Protein AF-A0A383A7D7-F1 (afdb_monomer_lite)

Foldseek 3Di:
DDDDDDDDDDQDPVNVVVVVPPPDPDPCPPDFQWEQEPVRFIHGNNHTDPDPVVLVVQVVQWDQDPPRWIWRDDPVDIGTYHYPDDNWDFPDWDWDDDDPPIDIDTDTD

Structure (mmCIF, N/CA/C/O backbone):
data_AF-A0A383A7D7-F1
#
_entry.id   AF-A0A383A7D7-F1
#
loop_
_atom_site.group_PDB
_atom_site.id
_atom_site.type_symbol
_atom_site.label_atom_id
_atom_site.label_alt_id
_atom_site.label_comp_id
_atom_site.label_asym_id
_atom_site.label_entity_id
_atom_site.label_seq_id
_atom_site.pdbx_PDB_ins_code
_atom_site.Cartn_x
_atom_site.Cartn_y
_atom_site.Cartn_z
_atom_site.occupancy
_atom_site.B_iso_or_equiv
_atom_site.auth_seq_id
_atom_site.auth_comp_id
_atom_site.auth_asym_id
_atom_site.auth_atom_id
_atom_site.pdbx_PDB_model_num
ATOM 1 N N . MET A 1 1 ? 6.196 -4.666 -61.248 1.00 40.75 1 MET A N 1
ATOM 2 C CA . MET A 1 1 ? 7.579 -4.146 -61.281 1.00 40.75 1 MET A CA 1
ATOM 3 C C . MET A 1 1 ? 7.993 -3.837 -59.853 1.00 40.75 1 MET A C 1
ATOM 5 O O . MET A 1 1 ? 7.434 -2.926 -59.263 1.00 40.75 1 MET A O 1
ATOM 9 N N . LYS A 1 2 ? 8.850 -4.667 -59.250 1.00 35.56 2 LYS A N 1
ATOM 10 C CA . LYS A 1 2 ? 9.381 -4.435 -57.899 1.00 35.56 2 LYS A CA 1
ATOM 11 C C . LYS A 1 2 ? 10.715 -3.704 -58.057 1.00 35.56 2 LYS A C 1
ATOM 13 O O . LYS A 1 2 ? 11.630 -4.269 -58.647 1.00 35.56 2 LYS A O 1
ATOM 18 N N . SER A 1 3 ? 10.793 -2.459 -57.593 1.00 38.41 3 SER A N 1
ATOM 19 C CA . SER A 1 3 ? 12.047 -1.703 -57.539 1.00 38.41 3 SER A CA 1
ATOM 20 C C . SER A 1 3 ? 12.947 -2.318 -56.474 1.00 38.41 3 SER A C 1
ATOM 22 O O . SER A 1 3 ? 12.585 -2.385 -55.302 1.00 38.41 3 SER A O 1
ATOM 24 N N . ILE A 1 4 ? 14.097 -2.818 -56.906 1.00 38.47 4 ILE A N 1
ATOM 25 C CA . ILE A 1 4 ? 15.122 -3.419 -56.058 1.00 38.47 4 ILE A CA 1
ATOM 26 C C . ILE A 1 4 ? 16.013 -2.266 -55.587 1.00 38.47 4 ILE A C 1
ATOM 28 O O . ILE A 1 4 ? 16.635 -1.598 -56.410 1.00 38.47 4 ILE A O 1
ATOM 32 N N . SER A 1 5 ? 16.016 -1.990 -54.282 1.00 50.19 5 SER A N 1
ATOM 33 C CA . SER A 1 5 ? 16.913 -1.010 -53.662 1.00 50.19 5 SER A CA 1
ATOM 34 C C . SER A 1 5 ? 18.366 -1.452 -53.863 1.00 50.19 5 SER A C 1
ATOM 36 O O . SER A 1 5 ? 18.737 -2.563 -53.484 1.00 50.19 5 SER A O 1
ATOM 38 N N . SER A 1 6 ? 19.179 -0.610 -54.498 1.00 45.22 6 SER A N 1
ATOM 39 C CA . SER A 1 6 ? 20.602 -0.857 -54.724 1.00 45.22 6 SER A CA 1
ATOM 40 C C .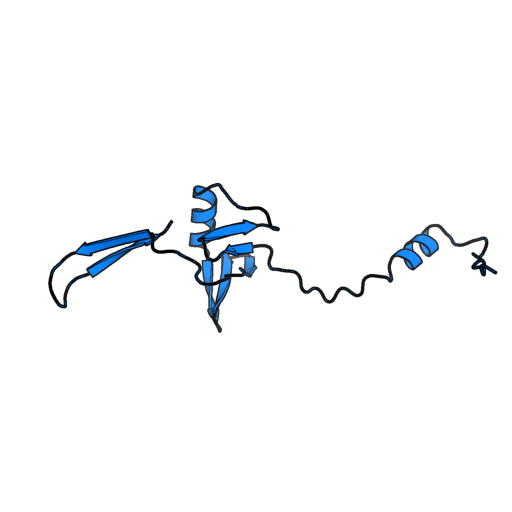 SER A 1 6 ? 21.386 -0.656 -53.421 1.00 45.22 6 SER A C 1
ATOM 42 O O . SER A 1 6 ? 21.710 0.478 -53.065 1.00 45.22 6 SER A O 1
ATOM 44 N N . GLY A 1 7 ? 21.697 -1.742 -52.711 1.00 44.31 7 GLY A N 1
ATOM 45 C CA . GLY A 1 7 ? 22.687 -1.721 -51.629 1.00 44.31 7 GLY A CA 1
ATOM 46 C C . GLY A 1 7 ? 24.085 -1.446 -52.192 1.00 44.31 7 GLY A C 1
ATOM 47 O O . GLY A 1 7 ? 24.448 -2.001 -53.233 1.00 44.31 7 GLY A O 1
ATOM 48 N N . ARG A 1 8 ? 24.859 -0.556 -51.557 1.00 53.62 8 ARG A N 1
ATOM 49 C CA . ARG A 1 8 ? 26.232 -0.254 -51.992 1.00 53.62 8 ARG A CA 1
ATOM 50 C C . ARG A 1 8 ? 27.200 -1.347 -51.514 1.00 53.62 8 ARG A C 1
ATOM 52 O O . ARG A 1 8 ? 26.982 -1.922 -50.454 1.00 53.62 8 ARG A O 1
ATOM 59 N N . PRO A 1 9 ? 28.281 -1.648 -52.258 1.00 47.97 9 PRO A N 1
ATOM 60 C CA . PRO A 1 9 ? 29.000 -2.914 -52.096 1.00 47.97 9 PRO A CA 1
ATOM 61 C C . PRO A 1 9 ? 30.047 -2.943 -50.969 1.00 47.97 9 PRO A C 1
ATOM 63 O O . PRO A 1 9 ? 30.804 -3.904 -50.906 1.00 47.97 9 PRO A O 1
ATOM 66 N N . TYR A 1 10 ? 30.130 -1.923 -50.106 1.00 46.81 10 TYR A N 1
ATOM 67 C CA . TYR A 1 10 ? 31.206 -1.802 -49.109 1.00 46.81 10 TYR A CA 1
ATOM 68 C C . TYR A 1 10 ? 30.787 -1.079 -47.822 1.00 46.81 10 TYR A C 1
ATOM 70 O O . TYR A 1 10 ? 31.591 -0.344 -47.253 1.00 46.81 10 TYR A O 1
ATOM 78 N N . ASP A 1 11 ? 29.560 -1.282 -47.341 1.00 50.88 11 ASP A N 1
ATOM 79 C CA . ASP A 1 11 ? 29.222 -0.808 -45.996 1.00 50.88 11 ASP A CA 1
ATOM 80 C C . ASP A 1 11 ? 30.038 -1.613 -44.973 1.00 50.88 11 ASP A C 1
ATOM 82 O O . ASP A 1 11 ? 30.007 -2.848 -44.932 1.00 50.88 11 ASP A O 1
ATOM 86 N N . THR A 1 12 ? 30.833 -0.913 -44.169 1.00 56.34 12 THR A N 1
ATOM 87 C CA . THR A 1 12 ? 31.665 -1.552 -43.143 1.00 56.34 12 THR A CA 1
ATOM 88 C C . THR A 1 12 ? 30.786 -2.155 -42.037 1.00 56.34 12 THR A C 1
ATOM 90 O O . THR A 1 12 ? 29.688 -1.651 -41.796 1.00 56.34 12 THR A O 1
ATOM 93 N N . PRO A 1 13 ? 31.238 -3.176 -41.269 1.00 57.97 13 PRO A N 1
ATOM 94 C CA . PRO A 1 13 ? 30.428 -3.754 -40.185 1.00 57.97 13 PRO A CA 1
ATOM 95 C C . PRO A 1 13 ? 29.911 -2.727 -39.161 1.00 57.97 13 PRO A C 1
ATOM 97 O O . PRO A 1 13 ? 28.924 -2.977 -38.476 1.00 57.97 13 PRO A O 1
ATOM 100 N N . LYS A 1 14 ? 30.566 -1.561 -39.062 1.00 51.28 14 LYS A N 1
ATOM 101 C CA . LYS A 1 14 ? 30.154 -0.438 -38.213 1.00 51.28 14 LYS A CA 1
ATOM 102 C C . LYS A 1 14 ? 29.077 0.446 -38.856 1.00 51.28 14 LYS A C 1
ATOM 104 O O . LYS A 1 14 ? 28.237 0.956 -38.128 1.00 51.28 14 LYS A O 1
ATOM 109 N N . GLU A 1 15 ? 29.058 0.606 -40.179 1.00 52.41 15 GLU A N 1
ATOM 110 C CA . GLU A 1 15 ? 28.019 1.375 -40.887 1.00 52.41 15 GLU A CA 1
ATOM 111 C C . GLU A 1 15 ? 26.687 0.627 -40.929 1.00 52.41 15 GLU A C 1
ATOM 113 O O . GLU A 1 15 ? 25.664 1.217 -40.599 1.00 52.41 15 GLU A O 1
ATOM 118 N N . ILE A 1 16 ? 26.701 -0.688 -41.178 1.00 54.03 16 ILE A N 1
ATOM 119 C CA . ILE A 1 16 ? 25.490 -1.530 -41.116 1.00 54.03 16 ILE A CA 1
ATOM 120 C C . ILE A 1 16 ? 24.892 -1.507 -39.693 1.00 54.03 16 ILE A C 1
ATOM 122 O O . ILE A 1 16 ? 23.675 -1.469 -39.512 1.00 54.03 16 ILE A O 1
ATOM 126 N N . ALA A 1 17 ? 25.756 -1.466 -38.670 1.00 53.31 17 ALA A N 1
ATOM 127 C CA . ALA A 1 17 ? 25.356 -1.355 -37.268 1.00 53.31 17 ALA A CA 1
ATOM 128 C C . ALA A 1 17 ? 24.820 0.038 -36.885 1.00 53.31 17 ALA A C 1
ATOM 130 O O . ALA A 1 17 ? 24.039 0.143 -35.938 1.00 53.31 17 ALA A O 1
ATOM 131 N N . ASN A 1 18 ? 25.215 1.092 -37.606 1.00 50.72 18 ASN A N 1
ATOM 132 C CA . ASN A 1 18 ? 24.744 2.457 -37.371 1.00 50.72 18 ASN A CA 1
ATOM 133 C C . ASN A 1 18 ? 23.433 2.743 -38.121 1.00 50.72 18 ASN A C 1
ATOM 135 O O . ASN A 1 18 ? 22.541 3.360 -37.550 1.00 50.72 18 ASN A O 1
ATOM 139 N N . THR A 1 19 ? 23.245 2.214 -39.336 1.00 46.19 19 THR A N 1
ATOM 140 C CA . THR A 1 19 ? 21.976 2.346 -40.081 1.00 46.19 19 THR A CA 1
ATOM 141 C C . THR A 1 19 ? 20.824 1.578 -39.419 1.00 46.19 19 THR A C 1
ATOM 143 O O . THR A 1 19 ? 19.670 1.981 -39.529 1.00 46.19 19 THR A O 1
ATOM 146 N N . ALA A 1 20 ? 21.117 0.512 -38.666 1.00 48.66 20 ALA A N 1
ATOM 147 C CA . ALA A 1 20 ? 20.124 -0.219 -37.875 1.00 48.66 20 ALA A CA 1
ATOM 148 C C . ALA A 1 20 ? 19.767 0.448 -36.527 1.00 48.66 20 ALA A C 1
ATOM 150 O O . ALA A 1 20 ? 18.874 -0.035 -35.836 1.00 48.66 20 ALA A O 1
ATOM 151 N N . ARG A 1 21 ? 20.454 1.531 -36.129 1.00 48.78 21 ARG A N 1
ATOM 152 C CA . ARG A 1 21 ? 20.291 2.171 -34.808 1.00 48.78 21 ARG A CA 1
ATOM 153 C C . ARG A 1 21 ? 19.498 3.477 -34.805 1.00 48.78 21 ARG A C 1
ATOM 155 O O . ARG A 1 21 ? 19.271 4.031 -33.737 1.00 48.78 21 ARG A O 1
ATOM 162 N N . GLU A 1 22 ? 19.010 3.933 -35.952 1.00 50.16 22 GLU A N 1
ATOM 163 C CA . GLU A 1 22 ? 18.240 5.184 -36.067 1.00 50.16 22 GLU A CA 1
ATOM 164 C C . GLU A 1 22 ? 16.755 4.934 -36.381 1.00 50.16 22 GLU A C 1
ATOM 166 O O . GLU A 1 22 ? 16.119 5.655 -37.147 1.00 50.16 22 GLU A O 1
ATOM 171 N N . GLN A 1 23 ? 16.186 3.890 -35.775 1.00 55.81 23 GLN A N 1
ATOM 172 C CA . GLN A 1 23 ? 14.748 3.602 -35.775 1.00 55.81 23 GLN A CA 1
ATOM 173 C C . GLN A 1 23 ? 14.269 3.270 -34.351 1.00 55.81 23 GLN A C 1
ATOM 175 O O . GLN A 1 23 ? 13.629 2.253 -34.140 1.00 55.81 23 GLN A O 1
ATOM 180 N N . GLU A 1 24 ? 14.549 4.125 -33.366 1.00 45.75 24 GLU A N 1
ATOM 181 C CA . GLU A 1 24 ? 13.735 4.189 -32.142 1.00 45.75 24 GLU A CA 1
ATOM 182 C C . GLU A 1 24 ? 13.516 5.652 -31.753 1.00 45.75 24 GLU A C 1
ATOM 184 O O . GLU A 1 24 ? 14.129 6.205 -30.843 1.00 45.75 24 GLU A O 1
ATOM 189 N N . GLY A 1 25 ? 12.588 6.300 -32.454 1.00 49.41 25 GLY A N 1
ATOM 190 C CA . GLY A 1 25 ? 11.799 7.332 -31.803 1.00 49.41 25 GLY A CA 1
ATOM 191 C C . GLY A 1 25 ? 10.916 6.645 -30.769 1.00 49.41 25 GLY A C 1
ATOM 192 O O . GLY A 1 25 ? 9.801 6.259 -31.097 1.00 49.41 25 GLY A O 1
ATOM 193 N N . ASN A 1 26 ? 11.405 6.454 -29.546 1.00 49.56 26 ASN A N 1
ATOM 194 C CA . ASN A 1 26 ? 10.540 6.073 -28.440 1.00 49.56 26 ASN A CA 1
ATOM 195 C C . ASN A 1 26 ? 10.437 7.269 -27.503 1.00 49.56 26 ASN A C 1
ATOM 197 O O . ASN A 1 26 ? 11.309 7.513 -26.670 1.00 49.56 26 ASN A O 1
ATOM 201 N N . SER A 1 27 ? 9.369 8.051 -27.660 1.00 48.28 27 SER A N 1
ATOM 202 C CA . SER A 1 27 ? 8.839 8.823 -26.543 1.00 48.28 27 SER A CA 1
ATOM 203 C C . SER A 1 27 ? 8.647 7.820 -25.413 1.00 48.28 27 SER A C 1
ATOM 205 O O . SER A 1 27 ? 7.716 7.024 -25.477 1.00 48.28 27 SER A O 1
ATOM 207 N N . SER A 1 28 ? 9.576 7.772 -24.455 1.00 48.69 28 SER 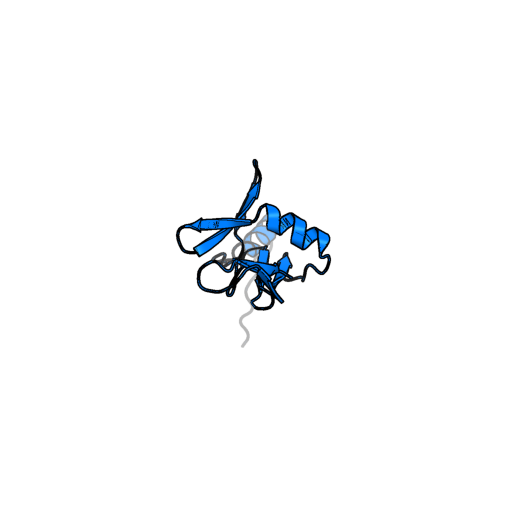A N 1
ATOM 208 C CA . SER A 1 28 ? 9.574 6.783 -23.383 1.00 48.69 28 SER A CA 1
ATOM 209 C C . SER A 1 28 ? 8.403 7.074 -22.450 1.00 48.69 28 SER A C 1
ATOM 211 O O . SER A 1 28 ? 8.545 7.662 -21.380 1.00 48.69 28 SER A O 1
ATOM 213 N N . ASN A 1 29 ? 7.218 6.671 -22.885 1.00 53.91 29 ASN A N 1
ATOM 214 C CA . ASN A 1 29 ? 6.054 6.445 -22.059 1.00 53.91 29 ASN A CA 1
ATOM 215 C C . ASN A 1 29 ? 6.293 5.127 -21.302 1.00 53.91 29 ASN A C 1
ATOM 217 O O . ASN A 1 29 ? 5.553 4.160 -21.464 1.00 53.91 29 ASN A O 1
ATOM 221 N N . THR A 1 30 ? 7.426 5.046 -20.594 1.00 61.72 30 THR A N 1
ATOM 222 C CA . THR A 1 30 ? 7.827 3.862 -19.841 1.00 61.72 30 THR A CA 1
ATOM 223 C C . THR A 1 30 ? 6.933 3.816 -18.618 1.00 61.72 30 THR A C 1
ATOM 225 O O . THR A 1 30 ? 7.020 4.679 -17.747 1.00 61.72 30 THR A O 1
ATOM 228 N N . GLU A 1 31 ? 6.027 2.844 -18.596 1.00 68.94 31 GLU A N 1
ATOM 229 C CA . GLU A 1 31 ? 5.223 2.547 -17.418 1.00 68.94 31 GLU A CA 1
ATOM 230 C C . GLU A 1 31 ? 6.161 2.328 -16.215 1.00 68.94 31 GLU A C 1
ATOM 232 O O . GLU A 1 31 ? 7.195 1.674 -16.383 1.00 68.94 31 GLU A O 1
ATOM 237 N N . PRO A 1 32 ? 5.860 2.884 -15.026 1.00 79.75 32 PRO A N 1
ATOM 238 C CA . PRO A 1 32 ? 6.709 2.707 -13.855 1.00 79.75 32 PRO A CA 1
ATOM 239 C C . PRO A 1 32 ? 6.946 1.227 -13.558 1.00 79.75 32 PRO A C 1
ATOM 241 O O . PRO A 1 32 ? 6.016 0.421 -13.618 1.00 79.75 32 PRO A O 1
ATOM 244 N N . ASP A 1 33 ? 8.177 0.878 -13.179 1.00 91.94 33 ASP A N 1
ATOM 245 C CA . ASP A 1 33 ? 8.540 -0.512 -12.892 1.00 91.94 33 ASP A CA 1
ATOM 246 C C . ASP A 1 33 ? 7.664 -1.116 -11.793 1.00 91.94 33 ASP A C 1
ATOM 248 O O . ASP A 1 33 ? 7.342 -2.302 -11.851 1.00 91.94 33 ASP A O 1
ATOM 252 N N . PHE A 1 34 ? 7.253 -0.297 -10.818 1.00 97.25 34 PHE A N 1
ATOM 253 C CA . PHE A 1 34 ? 6.313 -0.668 -9.769 1.00 97.25 34 PHE A CA 1
ATOM 254 C C . PHE A 1 34 ? 4.897 -0.173 -10.069 1.00 97.25 34 PHE A C 1
ATOM 256 O O . PHE A 1 34 ? 4.667 1.019 -10.288 1.00 97.25 34 PHE A O 1
ATOM 263 N N . ARG A 1 35 ? 3.925 -1.082 -9.949 1.00 97.62 35 ARG A N 1
ATOM 264 C CA . ARG A 1 35 ? 2.492 -0.763 -10.014 1.00 97.62 35 ARG A CA 1
ATOM 265 C C . ARG A 1 35 ? 1.718 -1.442 -8.888 1.00 97.62 35 ARG A C 1
ATOM 267 O O . ARG A 1 35 ? 1.947 -2.614 -8.603 1.00 97.62 35 ARG A O 1
ATOM 274 N N . ILE A 1 36 ? 0.776 -0.724 -8.285 1.00 97.81 36 ILE A N 1
ATOM 275 C CA . ILE A 1 36 ? -0.233 -1.256 -7.364 1.00 97.81 36 ILE A CA 1
ATOM 276 C C . ILE A 1 36 ? -1.579 -1.209 -8.087 1.00 97.81 36 ILE A C 1
ATOM 278 O O . ILE A 1 36 ? -2.098 -0.130 -8.390 1.00 97.81 36 ILE A O 1
ATOM 282 N N . ALA A 1 37 ? -2.121 -2.386 -8.393 1.00 97.50 37 ALA A N 1
ATOM 283 C CA . ALA A 1 37 ? -3.435 -2.515 -9.007 1.00 97.50 37 ALA A CA 1
ATOM 284 C C . ALA A 1 37 ? -4.556 -2.165 -8.022 1.00 97.50 37 ALA A C 1
ATOM 286 O O . ALA A 1 37 ? -4.367 -2.211 -6.804 1.00 97.50 37 ALA A O 1
ATOM 287 N N . ARG A 1 38 ? -5.755 -1.882 -8.543 1.00 96.94 38 ARG A N 1
ATOM 288 C CA . ARG A 1 38 ? -6.950 -1.596 -7.726 1.00 96.94 38 ARG A CA 1
ATOM 289 C C . ARG A 1 38 ? -7.288 -2.698 -6.715 1.00 96.94 38 ARG A C 1
ATOM 291 O O . ARG A 1 38 ? -7.873 -2.401 -5.682 1.00 96.94 38 ARG A O 1
ATOM 298 N N . ASP A 1 39 ? -6.946 -3.952 -7.003 1.00 95.75 39 ASP A N 1
ATOM 299 C CA . ASP A 1 39 ? -7.164 -5.098 -6.108 1.00 95.75 39 ASP A CA 1
ATOM 300 C C . ASP A 1 39 ? -6.053 -5.281 -5.053 1.00 95.75 39 ASP A C 1
ATOM 302 O O . ASP A 1 39 ? -6.094 -6.226 -4.265 1.00 95.75 39 ASP A O 1
ATOM 306 N N . GLY A 1 40 ? -5.079 -4.365 -5.015 1.00 95.56 40 GLY A N 1
ATOM 307 C CA . GLY A 1 40 ? -3.970 -4.360 -4.067 1.00 95.56 40 GLY A CA 1
ATOM 308 C C . GLY A 1 40 ? -2.786 -5.219 -4.507 1.00 95.56 40 GLY A C 1
ATOM 309 O O . GLY A 1 40 ? -1.793 -5.294 -3.781 1.00 95.56 40 GLY A O 1
ATOM 310 N N . THR A 1 41 ? -2.848 -5.856 -5.680 1.00 96.44 41 THR A N 1
ATOM 311 C CA . THR A 1 41 ? -1.730 -6.634 -6.217 1.00 96.44 41 THR A CA 1
ATOM 312 C C . THR A 1 41 ? -0.584 -5.710 -6.615 1.00 96.44 41 THR A C 1
ATOM 314 O O . THR A 1 41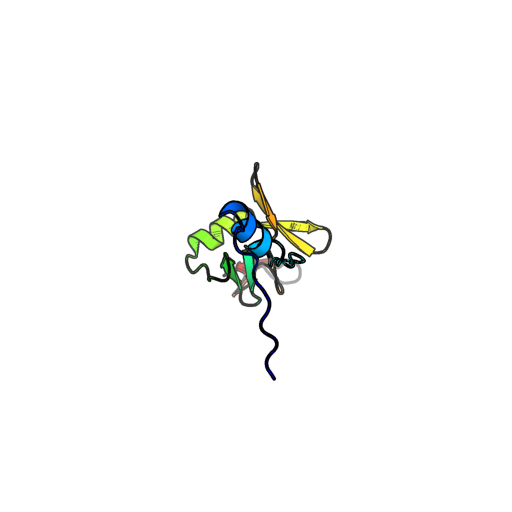 ? -0.752 -4.775 -7.398 1.00 96.44 41 THR A O 1
ATOM 317 N N . TRP A 1 42 ? 0.607 -6.006 -6.097 1.00 97.81 42 TRP A N 1
ATOM 318 C CA . TRP A 1 42 ? 1.841 -5.330 -6.481 1.00 97.81 42 TRP A CA 1
ATOM 319 C C . TRP A 1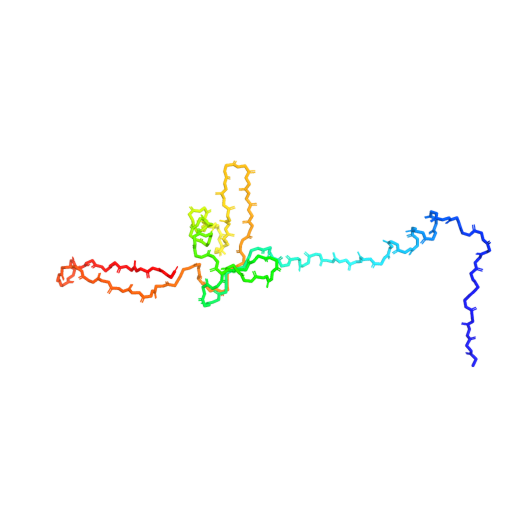 42 ? 2.460 -6.008 -7.698 1.00 97.81 42 TRP A C 1
ATOM 321 O O . TRP A 1 42 ? 2.561 -7.234 -7.744 1.00 97.81 42 TRP A O 1
ATOM 331 N N . PHE A 1 43 ? 2.930 -5.210 -8.646 1.00 97.50 43 PHE A N 1
ATOM 332 C CA . PHE A 1 43 ? 3.638 -5.651 -9.839 1.00 97.50 43 PHE A CA 1
ATOM 333 C C . PHE A 1 43 ? 5.027 -5.027 -9.880 1.00 97.50 43 PHE A C 1
ATOM 335 O O . PHE A 1 43 ? 5.195 -3.866 -9.507 1.00 97.50 43 PHE A O 1
ATOM 342 N N . TYR A 1 44 ? 5.994 -5.802 -10.364 1.00 96.19 44 TYR A N 1
ATOM 343 C CA . TYR A 1 44 ? 7.319 -5.324 -10.740 1.00 96.19 44 TYR A CA 1
ATOM 344 C C . TYR A 1 44 ? 7.637 -5.795 -12.161 1.00 96.19 44 TYR A C 1
ATOM 346 O O . TYR A 1 44 ? 7.545 -6.995 -12.437 1.00 96.19 44 TYR A O 1
ATOM 354 N N . HIS A 1 45 ? 7.925 -4.862 -13.073 1.00 94.25 45 HIS A N 1
ATOM 355 C CA . HIS A 1 45 ? 8.072 -5.120 -14.515 1.00 94.25 45 HIS A CA 1
ATOM 356 C C . HIS A 1 45 ? 6.939 -6.000 -15.084 1.00 94.25 45 HIS A C 1
ATOM 358 O O . HIS A 1 45 ? 7.167 -7.012 -15.750 1.00 94.25 45 HIS A O 1
ATOM 364 N N . GLY A 1 46 ? 5.692 -5.665 -14.740 1.00 93.19 46 GLY A N 1
ATOM 365 C CA . GLY A 1 46 ? 4.497 -6.379 -15.206 1.00 93.19 46 GLY A CA 1
ATOM 366 C C . GLY A 1 46 ? 4.248 -7.755 -14.571 1.00 93.19 46 GLY A C 1
ATOM 367 O O . GLY A 1 46 ? 3.189 -8.336 -14.799 1.00 93.19 46 GLY A O 1
ATOM 368 N N . SER A 1 47 ? 5.155 -8.270 -13.735 1.00 95.88 47 SER A N 1
ATOM 369 C CA . SER A 1 47 ? 4.976 -9.548 -13.031 1.00 95.88 47 SER A CA 1
ATOM 370 C C . SER A 1 47 ? 4.441 -9.339 -11.609 1.00 95.88 47 SER A C 1
ATOM 372 O O . SER A 1 47 ? 4.957 -8.475 -10.896 1.00 95.88 47 SER A O 1
ATOM 374 N N . PRO A 1 48 ? 3.442 -10.117 -11.148 1.00 97.38 48 PRO A N 1
ATOM 375 C CA . PRO A 1 48 ? 2.878 -9.949 -9.813 1.00 97.38 48 PRO A CA 1
ATOM 376 C C . PRO A 1 48 ? 3.848 -10.420 -8.720 1.00 97.38 48 PRO A C 1
ATOM 378 O O . PRO A 1 48 ? 4.436 -11.504 -8.792 1.00 97.38 48 PRO A O 1
ATOM 381 N N . ILE A 1 49 ? 3.967 -9.637 -7.651 1.00 96.94 49 ILE A N 1
ATOM 382 C CA . ILE A 1 49 ? 4.736 -9.985 -6.457 1.00 96.94 49 ILE A CA 1
ATOM 383 C C . ILE A 1 49 ? 3.833 -10.772 -5.501 1.00 96.94 49 ILE A C 1
ATOM 385 O O . ILE A 1 49 ? 3.092 -10.211 -4.700 1.00 96.94 49 ILE A O 1
ATOM 389 N N . LEU A 1 50 ? 3.931 -12.102 -5.539 1.00 94.38 50 LEU A N 1
ATOM 390 C CA . LEU A 1 50 ? 3.092 -12.991 -4.715 1.00 94.38 50 LEU A CA 1
ATOM 391 C C . LEU A 1 50 ? 3.587 -13.148 -3.264 1.00 94.38 50 LEU A C 1
ATOM 393 O O . LEU A 1 50 ? 2.877 -13.657 -2.394 1.00 94.38 50 LEU A O 1
ATOM 397 N N . ARG A 1 51 ? 4.830 -12.743 -2.979 1.00 96.56 51 ARG A N 1
ATOM 398 C CA . ARG A 1 51 ? 5.434 -12.885 -1.647 1.00 96.56 51 ARG A CA 1
ATOM 399 C C . ARG A 1 51 ? 4.966 -11.756 -0.734 1.00 96.56 51 ARG A C 1
ATOM 401 O O . ARG A 1 51 ? 5.527 -10.664 -0.760 1.00 96.56 51 ARG A O 1
ATOM 408 N N . LYS A 1 52 ? 4.006 -12.053 0.146 1.00 93.38 52 LYS A N 1
ATOM 409 C CA . LYS A 1 52 ? 3.455 -11.086 1.114 1.00 93.38 52 LYS A CA 1
ATOM 410 C C . LYS A 1 52 ? 4.513 -10.372 1.960 1.00 93.38 52 LYS A C 1
ATOM 412 O O . LYS A 1 52 ? 4.384 -9.183 2.216 1.00 93.38 52 LYS A O 1
ATOM 417 N N . SER A 1 53 ? 5.573 -11.065 2.381 1.00 96.75 53 SER A N 1
ATOM 418 C CA . SER A 1 53 ? 6.665 -10.439 3.141 1.00 96.75 53 SER A CA 1
ATOM 419 C C . SER A 1 53 ? 7.401 -9.361 2.342 1.00 96.75 53 SER A C 1
ATOM 421 O O . SER A 1 53 ? 7.808 -8.357 2.918 1.00 96.75 53 SER A O 1
ATOM 423 N N . LEU A 1 54 ? 7.531 -9.541 1.026 1.00 96.19 54 LEU A N 1
ATOM 424 C CA . LEU A 1 54 ? 8.176 -8.578 0.140 1.00 96.19 54 LEU A CA 1
ATOM 425 C C . LEU A 1 54 ? 7.266 -7.374 -0.134 1.00 96.19 54 LEU A C 1
ATOM 427 O O . LEU A 1 54 ? 7.720 -6.240 -0.035 1.00 96.19 54 LEU A O 1
ATOM 431 N N . VAL A 1 55 ? 5.971 -7.609 -0.373 1.00 96.31 55 VAL A N 1
ATOM 432 C CA . VAL A 1 55 ? 4.964 -6.533 -0.452 1.00 96.31 55 VAL A CA 1
ATOM 433 C C . VAL A 1 55 ? 4.972 -5.698 0.829 1.00 96.31 55 VAL A C 1
ATOM 435 O O . VAL A 1 55 ? 5.049 -4.472 0.781 1.00 96.31 55 VAL A O 1
ATOM 438 N N . LYS A 1 56 ? 4.991 -6.363 1.992 1.00 96.06 56 LYS A N 1
ATOM 439 C CA . LYS A 1 56 ? 5.068 -5.691 3.290 1.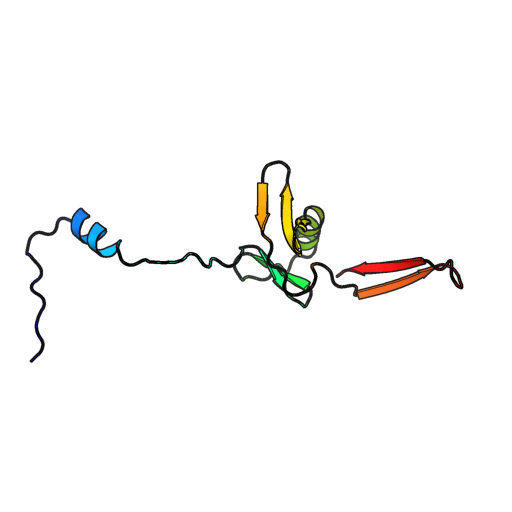00 96.06 56 LYS A CA 1
ATOM 440 C C . LYS A 1 56 ? 6.347 -4.868 3.426 1.00 96.06 56 LYS A C 1
ATOM 442 O O . LYS A 1 56 ? 6.263 -3.734 3.882 1.00 96.06 56 LYS A O 1
ATOM 447 N N . LEU A 1 57 ? 7.502 -5.388 3.004 1.00 96.69 57 LEU A N 1
ATOM 448 C CA . LEU A 1 57 ? 8.755 -4.628 3.010 1.00 96.69 57 LEU A CA 1
ATOM 449 C C . LEU A 1 57 ? 8.629 -3.338 2.188 1.00 96.69 57 LEU A C 1
ATOM 451 O O . LEU A 1 57 ? 8.861 -2.259 2.731 1.00 96.69 57 LEU A O 1
ATOM 455 N N . TYR A 1 58 ? 8.202 -3.427 0.926 1.00 96.88 58 TYR A N 1
ATOM 456 C CA . TYR A 1 58 ? 8.060 -2.245 0.070 1.00 96.88 58 TYR A CA 1
ATOM 457 C C . TYR A 1 58 ? 7.028 -1.252 0.606 1.00 96.88 58 TYR A C 1
ATOM 459 O O . TYR A 1 58 ? 7.262 -0.046 0.579 1.00 96.88 58 TYR A O 1
ATOM 467 N N . SER A 1 59 ? 5.933 -1.737 1.194 1.00 96.81 59 SER A N 1
ATOM 468 C CA . SER A 1 59 ? 4.932 -0.860 1.805 1.00 96.81 59 SER A CA 1
ATOM 469 C C . SER A 1 59 ? 5.493 0.026 2.924 1.00 96.81 59 SER A C 1
ATOM 471 O O . SER A 1 59 ? 5.002 1.134 3.119 1.00 96.81 59 SER A O 1
ATOM 473 N N . THR A 1 60 ? 6.545 -0.413 3.632 1.00 97.19 60 THR A N 1
ATOM 474 C CA . THR A 1 60 ? 7.144 0.379 4.723 1.00 97.19 60 THR A CA 1
ATOM 475 C C . THR A 1 60 ? 7.870 1.631 4.231 1.00 97.19 60 THR A C 1
ATOM 477 O O . THR A 1 60 ? 7.988 2.609 4.972 1.00 97.19 60 THR A O 1
ATOM 480 N N . VAL A 1 61 ? 8.330 1.612 2.978 1.00 97.44 61 VAL A N 1
ATOM 481 C CA . VAL A 1 61 ? 9.058 2.712 2.336 1.00 97.44 61 VAL A CA 1
ATOM 482 C C . VAL A 1 61 ? 8.195 3.484 1.335 1.00 97.44 61 VAL A C 1
ATOM 484 O O . VAL A 1 61 ? 8.678 4.427 0.718 1.00 97.44 61 VAL A O 1
ATOM 487 N N . LEU A 1 62 ? 6.911 3.135 1.198 1.00 97.94 62 LEU A N 1
ATOM 488 C CA . LEU A 1 62 ? 5.978 3.841 0.327 1.00 97.94 62 LEU A CA 1
ATOM 489 C C . LEU A 1 62 ? 5.598 5.203 0.924 1.00 97.94 62 LEU A C 1
ATOM 491 O O . LEU A 1 62 ? 5.158 5.302 2.074 1.00 97.94 62 LEU A O 1
ATOM 495 N N . LYS A 1 63 ? 5.739 6.262 0.130 1.00 97.31 63 LYS A N 1
ATOM 496 C CA . LYS A 1 63 ? 5.421 7.646 0.493 1.00 97.31 63 LYS A CA 1
ATOM 497 C C . LYS A 1 63 ? 4.438 8.244 -0.503 1.00 97.31 63 LYS A C 1
ATOM 499 O O . LYS A 1 63 ? 4.577 8.067 -1.709 1.00 97.31 63 LYS A O 1
ATOM 504 N N . CYS A 1 64 ? 3.456 8.977 0.017 1.00 96.31 64 CYS A N 1
ATOM 505 C CA . CYS A 1 64 ? 2.585 9.829 -0.784 1.00 96.31 64 CYS A CA 1
ATOM 506 C C . CYS A 1 64 ? 3.264 11.194 -0.948 1.00 96.31 64 CYS A C 1
ATOM 508 O O . CYS A 1 64 ? 3.529 11.886 0.037 1.00 96.31 64 CYS A O 1
ATOM 510 N N . GLY A 1 65 ? 3.597 11.540 -2.186 1.00 92.25 65 GLY A N 1
ATOM 511 C CA . GLY A 1 65 ? 4.140 12.832 -2.572 1.00 92.25 65 GLY A CA 1
ATOM 512 C C . GLY A 1 65 ? 3.047 13.843 -2.925 1.00 92.25 65 GLY A C 1
ATOM 513 O O . GLY A 1 65 ? 1.853 13.633 -2.719 1.00 92.25 65 GLY A O 1
ATOM 514 N N . SER A 1 66 ? 3.459 14.971 -3.499 1.00 91.88 66 SER A N 1
ATOM 515 C CA . SER A 1 66 ? 2.528 15.995 -3.969 1.00 91.88 66 SER A CA 1
ATOM 516 C C . SER A 1 66 ? 1.736 15.534 -5.197 1.00 91.88 66 SER A C 1
ATOM 518 O O . SER A 1 66 ? 2.248 14.824 -6.067 1.00 91.88 66 SER A O 1
ATOM 520 N N . GLY A 1 67 ? 0.477 15.973 -5.270 1.00 90.81 67 GLY A N 1
ATOM 521 C CA . GLY A 1 67 ? -0.400 15.701 -6.412 1.00 90.81 67 GLY A CA 1
ATOM 522 C C . GLY A 1 67 ? -0.869 14.249 -6.521 1.00 90.81 67 GLY A C 1
ATOM 523 O O . GLY A 1 67 ? -1.210 13.824 -7.616 1.00 90.81 67 GLY A O 1
ATOM 524 N N . GLY A 1 68 ? -0.859 13.484 -5.422 1.00 90.25 68 GLY A N 1
ATOM 525 C CA . GLY A 1 68 ? -1.335 12.094 -5.411 1.00 90.25 68 GLY A CA 1
ATOM 526 C C . GLY A 1 68 ? -0.366 11.084 -6.031 1.00 90.25 68 GLY A C 1
ATOM 527 O O . GLY A 1 68 ? -0.768 9.968 -6.335 1.00 90.25 68 GLY A O 1
ATOM 528 N N . ARG A 1 69 ? 0.904 11.463 -6.226 1.00 94.94 69 ARG A N 1
ATOM 529 C CA . ARG A 1 69 ? 1.953 10.551 -6.702 1.00 94.94 69 ARG A CA 1
ATOM 530 C C . ARG A 1 69 ? 2.543 9.743 -5.559 1.00 94.94 69 ARG A C 1
ATOM 532 O O . ARG A 1 69 ? 2.694 10.265 -4.455 1.00 94.94 69 ARG A O 1
ATOM 539 N N . PHE A 1 70 ? 2.952 8.512 -5.837 1.00 97.50 70 PHE A N 1
ATOM 540 C CA . PHE A 1 70 ? 3.518 7.610 -4.840 1.00 97.50 70 PHE A CA 1
ATOM 541 C C . PHE A 1 70 ? 4.951 7.221 -5.186 1.00 97.50 70 PHE A C 1
ATOM 543 O O . PHE A 1 70 ? 5.312 7.119 -6.355 1.00 97.50 70 PHE A O 1
ATOM 550 N N . TRP A 1 71 ? 5.764 7.012 -4.154 1.00 97.56 71 TRP A N 1
ATOM 551 C CA . TRP A 1 71 ? 7.192 6.742 -4.293 1.00 97.56 71 TRP A CA 1
ATOM 552 C C . TRP A 1 71 ? 7.641 5.676 -3.300 1.00 97.56 71 TRP A C 1
ATOM 554 O O . TRP A 1 71 ? 7.260 5.741 -2.132 1.00 97.56 71 TRP A O 1
ATOM 564 N N . LEU A 1 72 ? 8.482 4.733 -3.724 1.00 97.69 72 LEU A N 1
ATOM 565 C CA . LEU A 1 72 ? 9.316 3.966 -2.798 1.00 97.69 72 LEU A CA 1
ATOM 566 C C . LEU A 1 72 ? 10.542 4.816 -2.475 1.00 97.69 72 LEU A C 1
ATOM 568 O O . LEU A 1 72 ? 11.325 5.130 -3.370 1.00 97.69 72 LEU A O 1
ATOM 572 N N . GLU A 1 73 ? 10.689 5.209 -1.212 1.00 97.44 73 GLU A N 1
ATOM 573 C CA . GLU A 1 73 ? 11.758 6.100 -0.761 1.00 97.44 73 GLU A CA 1
ATOM 574 C C . GLU A 1 73 ? 12.658 5.405 0.259 1.00 97.44 73 GLU A C 1
ATOM 576 O O . GLU A 1 73 ? 12.246 5.065 1.371 1.00 97.44 73 GLU A O 1
ATOM 581 N N . THR A 1 74 ? 13.924 5.246 -0.111 1.00 96.12 74 THR A N 1
ATOM 582 C CA . THR A 1 74 ? 15.008 4.848 0.790 1.00 96.12 74 THR A CA 1
ATOM 583 C C . THR A 1 74 ? 16.031 5.989 0.874 1.00 96.12 74 THR A C 1
ATOM 585 O O . THR A 1 74 ? 15.965 6.923 0.075 1.00 96.12 74 THR A O 1
ATOM 588 N N . PRO A 1 75 ? 17.000 5.967 1.810 1.00 96.56 75 PRO A N 1
ATOM 589 C CA . PRO A 1 75 ? 17.966 7.061 1.937 1.00 96.56 75 PRO A CA 1
ATOM 590 C C . PRO A 1 75 ? 18.766 7.378 0.665 1.00 96.56 75 PRO A C 1
ATOM 592 O O . PRO A 1 75 ? 19.255 8.495 0.524 1.00 96.56 75 PRO A O 1
ATOM 595 N N . VAL A 1 76 ? 18.927 6.405 -0.236 1.00 96.50 76 VAL A N 1
ATOM 596 C CA . VAL A 1 76 ? 19.777 6.523 -1.432 1.00 96.50 76 VAL A CA 1
ATOM 597 C C . VAL A 1 76 ? 18.999 6.467 -2.743 1.00 96.50 76 VAL A C 1
ATOM 599 O O . VAL A 1 76 ? 19.559 6.773 -3.790 1.00 96.50 76 VAL A O 1
ATOM 602 N N . GLU A 1 77 ? 17.727 6.074 -2.705 1.00 94.81 77 GLU A N 1
ATOM 603 C CA . GLU A 1 77 ? 16.948 5.775 -3.902 1.00 94.81 77 GLU A CA 1
ATOM 604 C C . GLU A 1 77 ? 15.501 6.237 -3.750 1.00 94.81 77 GLU A C 1
ATOM 606 O O . GLU A 1 77 ? 14.903 6.144 -2.674 1.00 94.81 77 GLU A O 1
ATOM 611 N N . ARG A 1 78 ? 14.932 6.702 -4.863 1.00 95.31 78 ARG A N 1
ATOM 612 C CA . ARG A 1 78 ? 13.533 7.088 -4.977 1.00 95.31 78 ARG A CA 1
ATOM 613 C C . ARG A 1 78 ? 12.979 6.614 -6.315 1.00 95.31 78 ARG A C 1
ATOM 615 O O . ARG A 1 78 ? 13.447 7.067 -7.355 1.00 95.31 78 ARG A O 1
ATOM 622 N N . VAL A 1 79 ? 11.967 5.751 -6.273 1.00 95.81 79 VAL A N 1
ATOM 623 C CA . VAL A 1 79 ? 11.330 5.163 -7.466 1.00 95.81 79 VAL A CA 1
ATOM 624 C C . VAL A 1 79 ? 9.840 5.474 -7.454 1.00 95.81 79 VAL A C 1
ATOM 626 O O . VAL A 1 79 ? 9.198 5.344 -6.412 1.00 95.81 79 VAL A O 1
ATOM 629 N N . GLU A 1 80 ? 9.292 5.914 -8.587 1.00 95.88 80 GLU A N 1
ATOM 630 C CA . GLU A 1 80 ? 7.856 6.186 -8.716 1.00 95.88 80 GLU A CA 1
ATOM 631 C C . GLU A 1 80 ? 7.057 4.879 -8.715 1.00 95.88 80 GLU A C 1
ATOM 633 O O . GLU A 1 80 ? 7.480 3.872 -9.284 1.00 95.88 80 GLU A O 1
ATOM 638 N N . VAL A 1 81 ? 5.889 4.902 -8.077 1.00 97.38 81 VAL A N 1
ATOM 639 C CA . VAL A 1 81 ? 4.944 3.784 -8.051 1.00 97.38 81 VAL A CA 1
ATOM 640 C C . VAL A 1 81 ? 3.650 4.236 -8.701 1.00 97.38 81 VAL A C 1
ATOM 642 O O . VAL A 1 81 ? 2.997 5.163 -8.217 1.00 97.38 81 VAL A O 1
ATOM 645 N N . SER A 1 82 ? 3.251 3.548 -9.768 1.00 96.94 82 SER A N 1
ATOM 646 C CA . SER A 1 82 ? 1.920 3.727 -10.343 1.00 96.94 82 SER A CA 1
ATOM 647 C C . SER A 1 82 ? 0.878 3.115 -9.407 1.00 96.94 82 SER A C 1
ATOM 649 O O . SER A 1 82 ? 0.999 1.955 -9.016 1.00 96.94 82 SER A O 1
ATOM 651 N N . VAL A 1 83 ? -0.145 3.874 -9.025 1.00 97.12 83 VAL A N 1
ATOM 652 C CA . VAL A 1 83 ? -1.236 3.397 -8.165 1.00 97.12 83 VAL A CA 1
ATOM 653 C C . VAL A 1 83 ? -2.547 3.654 -8.886 1.00 97.12 83 VAL A C 1
ATOM 655 O O . VAL A 1 83 ? -2.877 4.800 -9.173 1.00 97.12 83 VAL A O 1
ATOM 658 N N . GLU A 1 84 ? -3.292 2.592 -9.189 1.00 96.75 84 GLU A N 1
ATOM 659 C CA . GLU A 1 84 ? -4.530 2.710 -9.974 1.00 96.75 84 GLU A CA 1
ATOM 660 C C . GLU A 1 84 ? -5.684 3.373 -9.213 1.00 96.75 84 GLU A C 1
ATOM 662 O O . GLU A 1 84 ? -6.576 3.957 -9.828 1.00 96.75 84 GLU A O 1
ATOM 667 N N . ASP A 1 85 ? -5.702 3.227 -7.887 1.00 96.19 85 ASP A N 1
ATOM 668 C CA . ASP A 1 85 ? -6.784 3.715 -7.029 1.00 96.19 85 ASP A CA 1
ATOM 669 C C . ASP A 1 85 ? -6.254 4.141 -5.655 1.00 96.19 85 ASP A C 1
ATOM 671 O O . ASP A 1 85 ? -6.130 5.328 -5.361 1.00 96.19 85 ASP A O 1
ATOM 675 N N . ALA A 1 86 ? -5.862 3.166 -4.832 1.00 96.06 86 ALA A N 1
ATOM 676 C CA . ALA A 1 86 ? -5.288 3.390 -3.513 1.00 96.06 86 ALA A CA 1
ATOM 677 C C . ALA A 1 86 ? -4.131 2.411 -3.254 1.00 96.06 86 ALA A C 1
ATOM 679 O O . ALA A 1 86 ? -4.167 1.276 -3.730 1.00 96.06 86 ALA A O 1
ATOM 680 N N . PRO A 1 87 ? -3.112 2.809 -2.471 1.00 95.88 87 PRO A N 1
ATOM 681 C CA . PRO A 1 87 ? -1.963 1.949 -2.187 1.00 95.88 87 PRO A CA 1
ATOM 682 C C . PRO A 1 87 ? -2.286 0.804 -1.216 1.00 95.88 87 PRO A C 1
ATOM 684 O O . PRO A 1 87 ? -1.529 -0.160 -1.125 1.00 95.88 87 PRO A O 1
ATOM 687 N N . PHE A 1 88 ? -3.388 0.923 -0.469 1.00 96.19 88 PHE A N 1
ATOM 688 C CA . PHE A 1 88 ? -3.813 -0.036 0.542 1.00 96.19 88 PHE A CA 1
ATOM 689 C C . PHE A 1 88 ? -5.313 -0.283 0.464 1.00 96.19 88 PHE A C 1
ATOM 691 O O . PHE A 1 88 ? -6.096 0.654 0.315 1.00 96.19 88 PHE A O 1
ATOM 698 N N . ILE A 1 89 ? -5.702 -1.539 0.668 1.00 95.62 89 ILE A N 1
ATOM 699 C CA . ILE A 1 89 ? -7.098 -1.950 0.783 1.00 95.62 89 ILE A CA 1
ATOM 700 C C . ILE A 1 89 ? -7.365 -2.342 2.225 1.00 95.62 89 ILE A C 1
ATOM 702 O O . ILE A 1 89 ? -6.693 -3.219 2.768 1.00 95.62 89 ILE A O 1
ATOM 706 N N . ALA A 1 90 ? -8.360 -1.709 2.840 1.00 96.56 90 ALA A N 1
ATOM 707 C CA . ALA A 1 90 ? -8.872 -2.139 4.130 1.00 96.56 90 ALA A CA 1
ATOM 708 C C . ALA A 1 90 ? -9.706 -3.417 3.952 1.00 96.56 90 ALA A C 1
ATOM 710 O O . ALA A 1 90 ? -10.699 -3.420 3.229 1.00 96.56 90 ALA A O 1
ATOM 711 N N . VAL A 1 91 ? -9.308 -4.497 4.624 1.00 95.75 91 VAL A N 1
ATOM 712 C CA . VAL A 1 91 ? -9.966 -5.816 4.542 1.00 95.75 91 VAL A CA 1
ATOM 713 C C . VAL A 1 91 ? -10.709 -6.196 5.823 1.00 95.75 91 VAL A C 1
ATOM 715 O O . VAL A 1 91 ? -11.471 -7.157 5.840 1.00 95.75 91 VAL A O 1
ATOM 718 N N . SER A 1 92 ? -10.482 -5.459 6.911 1.00 97.62 92 SER A N 1
ATOM 719 C CA . SER A 1 92 ? -11.120 -5.677 8.210 1.00 97.62 92 SER A CA 1
ATOM 720 C C . SER A 1 92 ? -11.201 -4.362 8.980 1.00 97.62 92 SER A C 1
ATOM 722 O O . SER A 1 92 ? -10.344 -3.490 8.805 1.00 97.62 92 SER A O 1
ATOM 724 N N . ALA A 1 93 ? -12.220 -4.233 9.831 1.00 97.69 93 ALA A N 1
ATOM 725 C CA . ALA A 1 93 ? -12.434 -3.093 10.709 1.00 97.69 93 ALA A CA 1
ATOM 726 C C . ALA A 1 93 ? -12.840 -3.565 12.115 1.00 97.69 93 ALA A C 1
ATOM 728 O O . ALA A 1 93 ? -13.802 -4.318 12.273 1.00 97.69 93 ALA A O 1
ATOM 729 N N . THR A 1 94 ? -12.141 -3.078 13.138 1.00 98.19 94 THR A N 1
ATOM 730 C CA . THR A 1 94 ? -12.396 -3.393 14.549 1.00 98.19 94 THR A CA 1
ATOM 731 C C . THR A 1 94 ? -12.765 -2.121 15.297 1.00 98.19 94 THR A C 1
ATOM 733 O O . THR A 1 94 ? -11.952 -1.203 15.404 1.00 98.19 94 THR A O 1
ATOM 736 N N . LYS A 1 95 ? -13.983 -2.070 15.844 1.00 97.88 95 LYS A N 1
ATOM 737 C CA . LYS A 1 95 ? -14.459 -0.957 16.675 1.00 97.88 95 LYS A CA 1
ATOM 738 C C . LYS A 1 95 ? -14.100 -1.178 18.144 1.00 97.88 95 LYS A C 1
ATOM 740 O O . LYS A 1 95 ? -14.413 -2.226 18.706 1.00 97.88 95 LYS A O 1
ATOM 745 N N . VAL A 1 96 ? -13.545 -0.154 18.777 1.00 98.12 96 VAL A N 1
ATOM 746 C CA . VAL A 1 96 ? -13.304 -0.081 20.222 1.00 98.12 96 VAL A CA 1
ATOM 747 C C . VAL A 1 96 ? -14.035 1.139 20.783 1.00 98.12 96 VAL A C 1
ATOM 749 O O . VAL A 1 96 ? -13.980 2.214 20.196 1.00 98.12 96 VAL A O 1
ATOM 752 N N . GLY A 1 97 ? -14.730 0.989 21.914 1.00 95.88 97 GLY A N 1
ATOM 753 C CA . GLY A 1 97 ? -15.527 2.065 22.518 1.00 95.88 97 GLY A CA 1
ATOM 754 C C . GLY A 1 97 ? -16.948 2.195 21.950 1.00 95.88 97 GLY A C 1
ATOM 755 O O . GLY A 1 97 ? -17.432 1.331 21.213 1.00 95.88 97 GLY A O 1
ATOM 756 N N . VAL A 1 98 ? -17.650 3.264 22.347 1.00 95.69 98 VAL A N 1
ATOM 757 C CA . VAL A 1 98 ? -19.081 3.483 22.064 1.00 95.69 98 VAL A CA 1
ATOM 758 C C . VAL A 1 98 ? -19.345 4.959 21.746 1.00 95.69 98 VAL A C 1
ATOM 760 O O . VAL A 1 98 ? -18.685 5.843 22.289 1.00 95.69 98 VAL A O 1
ATOM 763 N N . GLY A 1 99 ? -20.339 5.222 20.893 1.00 95.31 99 GLY A N 1
ATOM 764 C CA . GLY A 1 99 ? -20.796 6.573 20.567 1.00 95.31 99 GLY A CA 1
ATOM 765 C C . GLY A 1 99 ? -19.777 7.359 19.743 1.00 95.31 99 GLY A C 1
ATOM 766 O O . GLY A 1 99 ? -19.112 6.807 18.866 1.00 95.31 99 GLY A O 1
ATOM 767 N N . GLU A 1 100 ? -19.662 8.651 20.028 1.00 95.44 100 GLU A N 1
ATOM 768 C CA . GLU A 1 100 ? -18.769 9.579 19.319 1.00 95.44 100 GLU A CA 1
ATOM 769 C C . GLU A 1 100 ? -17.283 9.341 19.630 1.00 95.44 100 GLU A C 1
ATOM 771 O O . GLU A 1 100 ? -16.423 9.696 18.834 1.00 95.44 100 GLU A O 1
ATOM 776 N N . ASN A 1 101 ? -16.977 8.665 20.741 1.00 96.00 101 ASN A N 1
ATOM 777 C CA . ASN A 1 101 ? -15.606 8.372 21.176 1.00 96.00 101 ASN A CA 1
ATOM 778 C C . ASN A 1 101 ? -15.100 6.998 20.703 1.00 96.00 101 ASN A C 1
ATOM 780 O O . ASN A 1 101 ? -14.117 6.479 21.235 1.00 96.00 101 ASN A O 1
ATOM 784 N N . GLN A 1 102 ? -15.793 6.360 19.757 1.00 97.44 102 GLN A N 1
ATOM 785 C CA . GLN A 1 102 ? -15.352 5.076 19.221 1.00 97.44 102 GLN A CA 1
ATOM 786 C C . GLN A 1 102 ? -14.101 5.241 18.343 1.00 97.44 102 GLN A C 1
ATOM 788 O O . GLN A 1 102 ? -13.979 6.196 17.579 1.00 97.44 102 GLN A O 1
ATOM 793 N N . ILE A 1 103 ? -13.200 4.265 18.405 1.00 97.81 103 ILE A N 1
ATOM 794 C CA . ILE A 1 103 ? -12.028 4.161 17.533 1.00 97.81 103 ILE A CA 1
ATOM 795 C C . ILE A 1 103 ? -12.240 2.968 16.605 1.00 97.81 103 ILE A C 1
ATOM 797 O O . ILE A 1 103 ? -12.581 1.877 17.064 1.00 97.81 103 ILE A O 1
ATOM 801 N N . ILE A 1 104 ? -12.031 3.166 15.303 1.00 97.38 104 ILE A N 1
ATOM 802 C CA . ILE A 1 104 ? -12.114 2.100 14.302 1.00 97.38 104 ILE A CA 1
ATOM 803 C C . ILE A 1 104 ? -10.705 1.814 13.786 1.00 97.38 104 ILE A C 1
ATOM 805 O O . ILE A 1 104 ? -10.084 2.657 13.142 1.00 97.38 104 ILE A O 1
ATOM 809 N N . TYR A 1 105 ? -10.204 0.617 14.074 1.00 97.69 105 TYR A N 1
ATOM 810 C CA . TYR A 1 105 ? -8.934 0.122 13.555 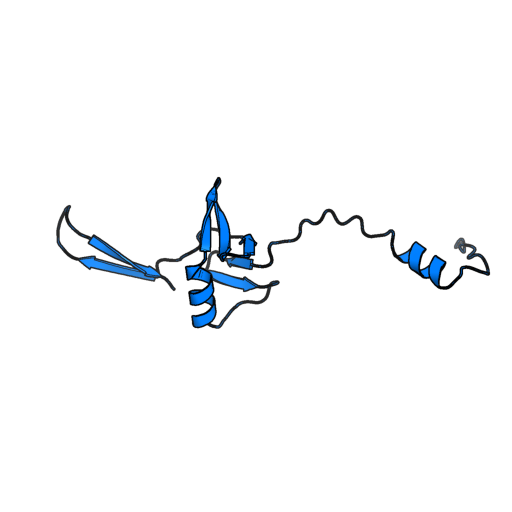1.00 97.69 105 TYR A CA 1
ATOM 811 C C . TYR A 1 105 ? -9.171 -0.631 12.256 1.00 97.69 105 TYR A C 1
ATOM 813 O O . TYR A 1 105 ? -9.956 -1.575 12.239 1.00 97.69 105 TYR A O 1
ATOM 821 N N . PHE A 1 106 ? -8.462 -0.265 11.195 1.00 97.69 106 PHE A N 1
ATOM 822 C CA . PHE A 1 106 ? -8.489 -1.000 9.934 1.00 97.69 106 PHE A CA 1
ATOM 823 C C . PHE A 1 106 ? -7.261 -1.900 9.806 1.00 97.69 106 PHE A C 1
ATOM 825 O O . PHE A 1 106 ? -6.169 -1.540 10.248 1.00 97.69 106 PHE A O 1
ATOM 832 N N . GLN A 1 107 ? -7.434 -3.064 9.184 1.00 95.50 107 GLN A N 1
ATOM 833 C CA . GLN A 1 107 ? -6.327 -3.925 8.762 1.00 95.50 107 GLN A CA 1
ATOM 834 C C . GLN A 1 107 ? -6.271 -3.964 7.239 1.00 95.50 107 GLN A C 1
ATOM 836 O O . GLN A 1 107 ? -7.317 -3.978 6.586 1.00 95.50 107 GLN A O 1
ATOM 841 N N . THR A 1 108 ? -5.061 -4.005 6.687 1.00 94.94 108 THR A N 1
ATOM 842 C CA . THR A 1 108 ? -4.816 -4.059 5.242 1.00 94.94 108 THR A CA 1
ATOM 843 C C . THR A 1 108 ? -4.302 -5.434 4.809 1.00 94.94 108 THR A C 1
ATOM 845 O O . THR A 1 108 ? -3.797 -6.192 5.642 1.00 94.94 108 THR A O 1
ATOM 848 N N . SER A 1 109 ? -4.487 -5.763 3.527 1.00 84.56 109 SER A N 1
ATOM 849 C CA . SER A 1 109 ? -4.127 -7.050 2.896 1.00 84.56 109 SER A CA 1
ATOM 850 C C . SER A 1 109 ? -2.632 -7.362 2.867 1.00 84.56 109 SER A C 1
ATOM 852 O O . SER A 1 109 ? -1.849 -6.399 2.710 1.00 84.56 109 SER A O 1
#

InterPro domains:
  IPR048341 DUF1285, N-terminal domain [PF06938] (31-86)

Radius of gyration: 25.1 Å; chains: 1; bounding box: 52×29×84 Å

pLDDT: mean 82.74, std 21.19, range [35.56, 98.19]

Organism: NCBI:txid408172

Sequence (109 aa):
MKSISSGRPYDTPKEIANTAREQEGNSSNTEPDFRIARDGTWFYHGSPILRKSLVKLYSTVLKCGSGGRFWLETPVERVEVSVEDAPFIAVSATKVGVGENQIIYFQTS

Secondary structure (DSSP, 8-state):
--------TT--HHHHHHHTTS----------SEEE-TTS-EEETTEE---HHHHHHHHHHEEE-GGG-EEEE-SS-EEEEEESS-S--EEEEEEESSGGG-EEEEEE-